Protein AF-A0A5E4IR11-F1 (afdb_monomer)

Structure (mmCIF, N/CA/C/O backbone):
data_AF-A0A5E4IR11-F1
#
_entry.id   AF-A0A5E4IR11-F1
#
loop_
_atom_site.group_PDB
_atom_site.id
_atom_site.type_symbol
_atom_site.label_atom_id
_atom_site.label_alt_id
_atom_site.label_comp_id
_atom_site.label_asym_id
_atom_site.label_entity_id
_atom_site.label_seq_id
_atom_site.pdbx_PDB_ins_code
_atom_site.Cartn_x
_atom_site.Cartn_y
_atom_site.Cartn_z
_atom_site.occupancy
_atom_site.B_iso_or_equiv
_atom_site.auth_seq_id
_atom_site.auth_comp_id
_atom_site.auth_asym_id
_atom_site.auth_atom_id
_atom_site.pdbx_PDB_model_num
ATOM 1 N N . MET A 1 1 ? -17.642 7.322 -11.116 1.00 57.44 1 MET A N 1
ATOM 2 C CA . MET A 1 1 ? -16.371 6.686 -11.537 1.00 57.44 1 MET A CA 1
ATOM 3 C C . MET A 1 1 ? -15.429 6.639 -10.339 1.00 57.44 1 MET A C 1
ATOM 5 O O . MET A 1 1 ? -15.303 7.649 -9.659 1.00 57.44 1 MET A O 1
ATOM 9 N N . ASN A 1 2 ? -14.827 5.491 -10.015 1.00 82.31 2 ASN A N 1
ATOM 10 C CA . ASN A 1 2 ? -13.952 5.373 -8.842 1.00 82.31 2 ASN A CA 1
ATOM 11 C C . ASN A 1 2 ? -12.580 6.004 -9.149 1.00 82.31 2 ASN A C 1
ATOM 13 O O . ASN A 1 2 ? -11.760 5.396 -9.837 1.00 82.31 2 ASN A O 1
ATOM 17 N N . PHE A 1 3 ? -12.337 7.223 -8.653 1.00 77.81 3 PHE A N 1
ATOM 18 C CA . PHE A 1 3 ? -11.108 7.988 -8.913 1.00 77.81 3 PHE A CA 1
ATOM 19 C C . PHE A 1 3 ? -9.833 7.212 -8.549 1.00 77.81 3 PHE A C 1
ATOM 21 O O . PHE A 1 3 ? -8.830 7.301 -9.252 1.00 77.81 3 PHE A O 1
ATOM 28 N N . ARG A 1 4 ? -9.883 6.369 -7.507 1.00 75.12 4 ARG A N 1
ATOM 29 C CA . ARG A 1 4 ? -8.746 5.521 -7.117 1.00 75.12 4 ARG A CA 1
ATOM 30 C C . ARG A 1 4 ? -8.419 4.483 -8.187 1.00 75.12 4 ARG A C 1
ATOM 32 O O . ARG A 1 4 ? -7.251 4.259 -8.483 1.00 75.12 4 ARG A O 1
ATOM 39 N N . VAL A 1 5 ? -9.441 3.856 -8.768 1.00 81.19 5 VAL A N 1
ATOM 40 C CA . VAL A 1 5 ? -9.268 2.865 -9.843 1.00 81.19 5 VAL A CA 1
ATOM 41 C C . VAL A 1 5 ? -8.729 3.541 -11.100 1.00 81.19 5 VAL A C 1
ATOM 43 O O . VAL A 1 5 ? -7.805 3.020 -11.723 1.00 81.19 5 VAL A O 1
ATOM 46 N N . PHE A 1 6 ? -9.242 4.730 -11.424 1.00 84.88 6 PHE A N 1
ATOM 47 C CA . PHE A 1 6 ? -8.742 5.533 -12.537 1.00 84.88 6 PHE A CA 1
ATOM 48 C C . PHE A 1 6 ? -7.259 5.888 -12.363 1.00 84.88 6 PHE A C 1
ATOM 50 O O . PHE A 1 6 ? -6.459 5.577 -13.239 1.00 84.88 6 PHE A O 1
ATOM 57 N N . ALA A 1 7 ? -6.869 6.447 -11.212 1.00 84.12 7 ALA A N 1
ATOM 58 C CA . ALA A 1 7 ? -5.485 6.836 -10.940 1.00 84.12 7 ALA A CA 1
ATOM 59 C C . ALA A 1 7 ? -4.514 5.643 -11.000 1.00 84.12 7 ALA A C 1
ATOM 61 O O . ALA A 1 7 ? -3.450 5.745 -11.607 1.00 84.12 7 ALA A O 1
ATOM 62 N N . LYS A 1 8 ? -4.902 4.490 -10.432 1.00 84.19 8 LYS A N 1
ATOM 63 C CA . LYS A 1 8 ? -4.114 3.248 -10.517 1.00 84.19 8 LYS A CA 1
ATOM 64 C C . LYS A 1 8 ? -3.929 2.788 -11.963 1.00 84.19 8 LYS A C 1
ATOM 66 O O . LYS A 1 8 ? -2.817 2.460 -12.359 1.00 84.19 8 LYS A O 1
ATOM 71 N N . SER A 1 9 ? -5.006 2.797 -12.747 1.00 88.44 9 SER A N 1
ATOM 72 C CA . SER A 1 9 ? -4.976 2.372 -14.151 1.00 88.44 9 SER A CA 1
ATOM 73 C C . SER A 1 9 ? -4.129 3.319 -15.002 1.00 88.44 9 SER A C 1
ATOM 75 O O . SER A 1 9 ? -3.304 2.868 -15.788 1.00 88.44 9 SER A O 1
ATOM 77 N N . PHE A 1 10 ? -4.276 4.631 -14.797 1.00 89.44 10 PHE A N 1
ATOM 78 C CA . PHE A 1 10 ? -3.484 5.653 -15.476 1.00 89.44 10 PHE A CA 1
ATOM 79 C C . PHE A 1 10 ? -1.988 5.509 -15.175 1.00 89.44 10 PHE A C 1
ATOM 81 O O . PHE A 1 10 ? -1.181 5.483 -16.097 1.00 89.44 10 PHE A O 1
ATOM 88 N N . MET A 1 11 ? -1.613 5.338 -13.902 1.00 88.75 11 MET A N 1
ATOM 89 C CA . MET A 1 11 ? -0.215 5.137 -13.506 1.00 88.75 11 MET A CA 1
ATOM 90 C C . MET A 1 11 ? 0.390 3.885 -14.155 1.00 88.75 11 MET A C 1
ATOM 92 O O . MET A 1 11 ? 1.521 3.927 -14.635 1.00 88.75 11 MET A O 1
ATOM 96 N N . LEU A 1 12 ? -0.373 2.789 -14.210 1.00 89.94 12 LEU A N 1
ATOM 97 C CA . LEU A 1 12 ? 0.063 1.536 -14.826 1.00 89.94 12 LEU A CA 1
ATOM 98 C C . LEU A 1 12 ? 0.245 1.699 -16.343 1.00 89.94 12 LEU A C 1
ATOM 100 O O . LEU A 1 12 ? 1.259 1.266 -16.885 1.00 89.94 12 LEU A O 1
ATOM 104 N N . LEU A 1 13 ? -0.676 2.397 -17.015 1.00 92.88 13 LEU A N 1
ATOM 105 C CA . LEU A 1 13 ? -0.561 2.720 -18.440 1.00 92.88 13 LEU A CA 1
ATOM 106 C C . LEU A 1 13 ? 0.655 3.603 -18.738 1.00 92.88 13 LEU A C 1
ATOM 108 O O . LEU A 1 13 ? 1.382 3.322 -19.686 1.00 92.88 13 LEU A O 1
ATOM 112 N N . VAL A 1 14 ? 0.915 4.629 -17.921 1.00 92.44 14 VAL A N 1
ATOM 113 C CA . VAL A 1 14 ? 2.104 5.487 -18.067 1.00 92.44 14 VAL A CA 1
ATOM 114 C C . VAL A 1 14 ? 3.384 4.672 -17.884 1.00 92.44 14 VAL A C 1
ATOM 116 O O . VAL A 1 14 ? 4.295 4.772 -18.703 1.00 92.44 14 VAL A O 1
ATOM 119 N N . ALA A 1 15 ? 3.451 3.827 -16.852 1.00 91.50 15 ALA A N 1
ATOM 120 C CA . ALA A 1 15 ? 4.611 2.975 -16.617 1.00 91.50 15 ALA A CA 1
ATOM 121 C C . ALA A 1 15 ? 4.848 1.994 -17.780 1.00 91.50 15 ALA A C 1
ATOM 123 O O . ALA A 1 15 ? 5.975 1.869 -18.260 1.00 91.50 15 ALA A O 1
ATOM 124 N N . ALA A 1 16 ? 3.787 1.355 -18.283 1.00 91.75 16 ALA A N 1
ATOM 125 C CA . ALA A 1 16 ? 3.858 0.463 -19.436 1.00 91.75 16 ALA A CA 1
ATOM 126 C C . ALA A 1 16 ? 4.303 1.203 -20.706 1.00 91.75 16 ALA A C 1
ATOM 128 O O . ALA A 1 16 ? 5.177 0.716 -21.419 1.00 91.75 16 ALA A O 1
ATOM 129 N N . ALA A 1 17 ? 3.766 2.399 -20.963 1.00 91.38 17 ALA A N 1
ATOM 130 C CA . ALA A 1 17 ? 4.144 3.217 -22.112 1.00 91.38 17 ALA A CA 1
ATOM 131 C C . ALA A 1 17 ? 5.627 3.617 -22.073 1.00 91.38 17 ALA A C 1
ATOM 133 O O . ALA A 1 17 ? 6.307 3.537 -23.093 1.00 91.38 17 ALA A O 1
ATOM 134 N N . LEU A 1 18 ? 6.154 3.985 -20.900 1.00 90.88 18 LEU A N 1
ATOM 135 C CA . LEU A 1 18 ? 7.569 4.326 -20.727 1.00 90.88 18 LEU A CA 1
ATOM 136 C C . LEU A 1 18 ? 8.493 3.123 -20.949 1.00 90.88 18 LEU A C 1
ATOM 138 O O . LEU A 1 18 ? 9.526 3.250 -21.606 1.00 90.88 18 LEU A O 1
ATOM 142 N N . ILE A 1 19 ? 8.107 1.945 -20.456 1.00 88.88 19 ILE A N 1
ATOM 143 C CA . ILE A 1 19 ? 8.870 0.708 -20.668 1.00 88.88 19 ILE A CA 1
ATOM 144 C C . ILE A 1 19 ? 8.831 0.297 -22.144 1.00 88.88 19 ILE A C 1
ATOM 146 O O . ILE A 1 19 ? 9.866 -0.061 -22.704 1.00 88.88 19 ILE A O 1
ATOM 150 N N . LEU A 1 20 ? 7.672 0.395 -22.801 1.00 86.50 20 LEU A N 1
ATOM 151 C CA . LEU A 1 20 ? 7.529 0.122 -24.235 1.00 86.50 20 LEU A CA 1
ATOM 152 C C . LEU A 1 20 ? 8.345 1.106 -25.080 1.00 86.50 20 LEU A C 1
ATOM 154 O O . LEU A 1 20 ? 9.061 0.693 -25.989 1.00 86.50 20 LEU A O 1
ATOM 158 N N . TYR A 1 21 ? 8.314 2.399 -24.750 1.00 87.19 21 TYR A N 1
ATOM 159 C CA . TYR A 1 21 ? 9.154 3.402 -25.402 1.00 87.19 21 TYR A CA 1
ATOM 160 C C . TYR A 1 21 ? 10.641 3.083 -25.225 1.00 87.19 21 TYR A C 1
ATOM 162 O O . TYR A 1 21 ? 11.398 3.070 -26.196 1.00 87.19 21 TYR A O 1
ATOM 170 N N . GLY A 1 22 ? 11.053 2.756 -24.003 1.00 85.50 22 GLY A N 1
ATOM 171 C CA . GLY A 1 22 ? 12.425 2.384 -23.690 1.00 85.50 22 GLY A CA 1
ATOM 172 C C . GLY A 1 22 ? 12.915 1.135 -24.428 1.00 85.50 22 GLY A C 1
ATOM 173 O O . GLY A 1 22 ? 14.039 1.100 -24.924 1.00 85.50 22 GLY A O 1
ATOM 174 N N . THR A 1 23 ? 12.052 0.127 -24.564 1.00 84.31 23 THR A N 1
ATOM 175 C CA . THR A 1 23 ? 12.357 -1.142 -25.252 1.00 84.31 23 THR A CA 1
ATOM 176 C C . THR A 1 23 ? 12.193 -1.071 -26.773 1.00 84.31 23 THR A C 1
ATOM 178 O O . THR A 1 23 ? 12.735 -1.920 -27.485 1.00 84.31 23 THR A O 1
ATOM 181 N N . SER A 1 24 ? 11.548 -0.024 -27.301 1.00 81.88 24 SER A N 1
ATOM 182 C CA . SER A 1 24 ? 11.359 0.184 -28.746 1.00 81.88 24 SER A CA 1
ATOM 183 C C . SER A 1 24 ? 12.664 0.213 -29.543 1.00 81.88 24 SER A C 1
ATOM 185 O O . SER A 1 24 ? 12.680 -0.174 -30.706 1.00 81.88 24 SER A O 1
ATOM 187 N N . GLY A 1 25 ? 13.779 0.629 -28.932 1.00 74.31 25 GLY A N 1
ATOM 188 C CA . GLY A 1 25 ? 15.088 0.626 -29.588 1.00 74.31 25 GLY A CA 1
ATOM 189 C C . GLY A 1 25 ? 15.623 -0.769 -29.883 1.00 74.31 25 GLY A C 1
ATOM 190 O O . GLY A 1 25 ? 16.255 -0.978 -30.914 1.00 74.31 25 GLY A O 1
ATOM 191 N N . TRP A 1 26 ? 15.330 -1.732 -29.011 1.00 71.06 26 TRP A N 1
ATOM 192 C CA . TRP A 1 26 ? 15.705 -3.128 -29.220 1.00 71.06 26 TRP A CA 1
ATOM 193 C C . TRP A 1 26 ? 14.880 -3.751 -30.353 1.00 71.06 26 TRP A C 1
ATOM 195 O O . TRP A 1 26 ? 15.427 -4.432 -31.217 1.00 71.06 26 TRP A O 1
ATOM 205 N N . ILE A 1 27 ? 13.587 -3.411 -30.414 1.00 68.75 27 ILE A N 1
ATOM 206 C CA . ILE A 1 27 ? 12.682 -3.793 -31.508 1.00 68.75 27 ILE A CA 1
ATOM 207 C C . ILE A 1 27 ? 13.135 -3.153 -32.831 1.00 68.75 27 ILE A C 1
ATOM 209 O O . ILE A 1 27 ? 13.234 -3.838 -33.843 1.00 68.75 27 ILE A O 1
ATOM 213 N N . GLY A 1 28 ? 13.490 -1.864 -32.816 1.00 70.94 28 GLY A N 1
ATOM 214 C CA . GLY A 1 28 ? 13.998 -1.133 -33.982 1.00 70.94 28 GLY A CA 1
ATOM 215 C C . GLY A 1 28 ? 15.271 -1.754 -34.560 1.00 70.94 28 GLY A C 1
ATOM 216 O O . GLY A 1 28 ? 15.336 -2.016 -35.763 1.00 70.94 28 GLY A O 1
ATOM 217 N N . LYS A 1 29 ? 16.230 -2.111 -33.690 1.00 71.69 29 LYS A N 1
ATOM 218 C CA . LYS A 1 29 ? 17.455 -2.837 -34.068 1.00 71.69 29 LYS A CA 1
ATOM 219 C C . LYS A 1 29 ? 17.156 -4.208 -34.682 1.00 71.69 29 LYS A C 1
ATOM 221 O O . LYS A 1 29 ? 17.811 -4.577 -35.650 1.00 71.69 29 LYS A O 1
ATOM 226 N N . ALA A 1 30 ? 16.144 -4.928 -34.191 1.00 73.06 30 ALA A N 1
ATOM 227 C CA . ALA A 1 30 ? 15.697 -6.183 -34.803 1.00 73.06 30 ALA A CA 1
ATOM 228 C C . ALA A 1 30 ? 15.055 -5.983 -36.193 1.00 73.06 30 ALA A C 1
ATOM 230 O O . ALA A 1 30 ? 15.129 -6.872 -37.035 1.00 73.06 30 ALA A O 1
ATOM 231 N N . THR A 1 31 ? 14.461 -4.814 -36.453 1.00 77.69 31 THR A N 1
ATOM 232 C CA . THR A 1 31 ? 13.841 -4.453 -37.745 1.00 77.69 31 THR A CA 1
ATOM 233 C C . THR A 1 31 ? 14.756 -3.686 -38.710 1.00 77.69 31 THR A C 1
ATOM 235 O O . THR A 1 31 ? 14.317 -3.324 -39.797 1.00 77.69 31 THR A O 1
ATOM 238 N N . GLY A 1 32 ? 16.015 -3.428 -38.338 1.00 74.31 32 GLY A N 1
ATOM 239 C CA . GLY A 1 32 ? 16.995 -2.753 -39.199 1.00 74.31 32 GLY A CA 1
ATOM 240 C C . GLY A 1 32 ? 16.831 -1.234 -39.329 1.00 74.31 32 GLY A C 1
ATOM 241 O O . GLY A 1 32 ? 17.318 -0.657 -40.296 1.00 74.31 32 GLY A O 1
ATOM 242 N N . THR A 1 33 ? 16.152 -0.570 -38.389 1.00 73.81 33 THR A N 1
ATOM 243 C CA . THR A 1 33 ? 16.047 0.899 -38.379 1.00 73.81 33 THR A CA 1
ATOM 244 C C . THR A 1 33 ? 17.155 1.536 -37.538 1.00 73.81 33 THR A C 1
ATOM 246 O O . THR A 1 33 ? 17.329 1.201 -36.363 1.00 73.81 33 THR A O 1
ATOM 249 N N . ASP A 1 34 ? 17.892 2.481 -38.133 1.00 62.78 34 ASP A N 1
ATOM 250 C CA . ASP A 1 34 ? 18.929 3.253 -37.443 1.00 62.78 34 ASP A CA 1
ATOM 251 C C . ASP A 1 34 ? 18.311 4.153 -36.370 1.00 62.78 34 ASP A C 1
ATOM 253 O O . ASP A 1 34 ? 17.462 5.008 -36.633 1.00 62.78 34 ASP A O 1
ATOM 257 N N . VAL A 1 35 ? 18.749 3.963 -35.128 1.00 63.72 35 VAL A N 1
ATOM 258 C 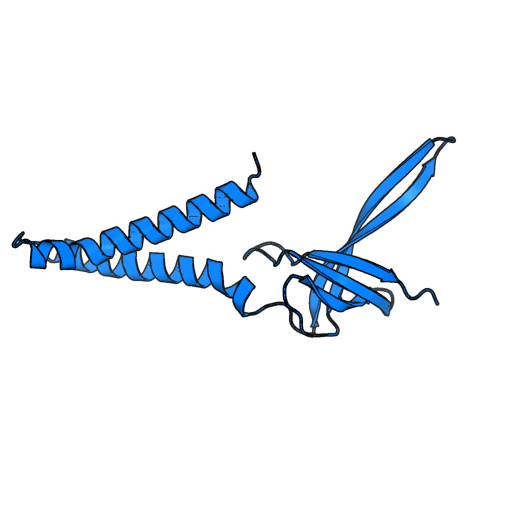CA . VAL A 1 35 ? 18.292 4.729 -33.967 1.00 63.72 35 VAL A CA 1
ATOM 259 C C . VAL A 1 35 ? 19.441 5.571 -33.421 1.00 63.72 35 VAL A C 1
ATOM 261 O O . VAL A 1 35 ? 20.495 5.059 -33.060 1.00 63.72 35 VAL A O 1
ATOM 264 N N . SER A 1 36 ? 19.223 6.887 -33.379 1.00 67.19 36 SER A N 1
ATOM 265 C CA . SER A 1 36 ? 20.199 7.895 -32.947 1.00 67.19 36 SER A CA 1
ATOM 266 C C . SER A 1 36 ? 20.579 7.764 -31.462 1.00 67.19 36 SER A C 1
ATOM 268 O O . SER A 1 36 ? 19.720 7.504 -30.621 1.00 67.19 36 SER A O 1
ATOM 270 N N . PHE A 1 37 ? 21.847 8.008 -31.110 1.00 57.59 37 PHE A N 1
ATOM 271 C CA . PHE A 1 37 ? 22.399 7.816 -29.755 1.00 57.59 37 PHE A CA 1
ATOM 272 C C . PHE A 1 37 ? 21.721 8.665 -28.661 1.00 57.59 37 PHE A C 1
ATOM 274 O O . PHE A 1 37 ? 21.589 8.223 -27.520 1.00 57.59 37 PHE A O 1
ATOM 281 N N . LEU A 1 38 ? 21.245 9.870 -29.000 1.00 61.66 38 LEU A N 1
ATOM 282 C CA . LEU A 1 38 ? 20.484 10.729 -28.081 1.00 61.66 38 LEU A CA 1
ATOM 283 C C . LEU A 1 38 ? 19.154 10.081 -27.675 1.00 61.66 38 LEU A C 1
ATOM 285 O O . LEU A 1 38 ? 18.668 10.303 -26.568 1.00 61.66 38 LEU A O 1
ATOM 289 N N . ASN A 1 39 ? 18.583 9.248 -28.548 1.00 76.44 39 ASN A N 1
ATOM 290 C CA . ASN A 1 39 ? 17.362 8.502 -28.271 1.00 76.44 39 ASN A CA 1
ATOM 291 C C . ASN A 1 39 ? 17.617 7.377 -27.253 1.00 76.44 39 ASN A C 1
ATOM 293 O O . ASN A 1 39 ? 16.781 7.113 -26.393 1.00 76.44 39 ASN A O 1
ATOM 297 N N . ASP A 1 40 ? 18.798 6.755 -27.293 1.00 78.38 40 ASP A N 1
ATOM 298 C CA . ASP A 1 40 ? 19.143 5.643 -26.402 1.00 78.38 40 ASP A CA 1
ATOM 299 C C . ASP A 1 40 ? 19.270 6.084 -24.931 1.00 78.38 40 ASP A C 1
ATOM 301 O O . ASP A 1 40 ? 18.790 5.380 -24.040 1.00 78.38 40 ASP A O 1
ATOM 305 N N . ALA A 1 41 ? 19.805 7.280 -24.657 1.00 84.00 41 ALA A N 1
ATOM 306 C CA . ALA A 1 41 ? 19.860 7.817 -23.293 1.00 84.00 41 ALA A CA 1
ATOM 307 C C . ALA A 1 41 ? 18.455 8.048 -22.699 1.00 84.00 41 ALA A C 1
ATOM 309 O O . ALA A 1 41 ? 18.157 7.591 -21.594 1.00 84.00 41 ALA A O 1
ATOM 310 N N . TRP A 1 42 ? 17.555 8.694 -23.449 1.00 86.31 42 TRP A N 1
ATOM 311 C CA . TRP A 1 42 ? 16.177 8.938 -23.004 1.00 86.31 42 TRP A CA 1
ATOM 312 C C . TRP A 1 42 ? 15.362 7.655 -22.849 1.00 86.31 42 TRP A C 1
ATOM 314 O O . TRP A 1 42 ? 14.506 7.569 -21.971 1.00 86.31 42 TRP A O 1
ATOM 324 N N . ARG A 1 43 ? 15.646 6.634 -23.660 1.00 84.44 43 ARG A N 1
ATOM 325 C CA . ARG A 1 43 ? 15.042 5.305 -23.525 1.00 84.44 43 ARG A CA 1
ATOM 326 C C . ARG A 1 43 ? 15.435 4.627 -22.221 1.00 84.44 43 ARG A C 1
ATOM 328 O O . ARG A 1 43 ? 14.557 4.110 -21.539 1.00 84.44 43 ARG A O 1
ATOM 335 N N . LEU A 1 44 ? 16.712 4.676 -21.835 1.00 87.25 44 LEU A N 1
ATOM 336 C CA . LEU A 1 44 ? 17.159 4.145 -20.543 1.00 87.25 44 LEU A CA 1
ATOM 337 C C . LEU A 1 44 ? 16.493 4.876 -19.374 1.00 87.25 44 LEU A C 1
ATOM 339 O O . LEU A 1 44 ? 16.011 4.229 -18.444 1.00 87.25 44 LEU A O 1
ATOM 343 N N . VAL A 1 45 ? 16.394 6.208 -19.454 1.00 90.75 45 VAL A N 1
ATOM 344 C CA . VAL A 1 45 ? 15.661 7.009 -18.463 1.00 90.75 45 VAL A CA 1
ATOM 345 C C . VAL A 1 45 ? 14.193 6.582 -18.402 1.00 90.75 45 VAL A C 1
ATOM 347 O O . VAL A 1 45 ? 13.670 6.366 -17.311 1.00 90.75 45 VAL A O 1
ATOM 350 N N . ALA A 1 46 ? 13.532 6.388 -19.544 1.00 91.19 46 ALA A N 1
ATOM 351 C CA . ALA A 1 46 ? 12.143 5.940 -19.586 1.00 91.19 46 ALA A CA 1
ATOM 352 C C . ALA A 1 46 ? 11.954 4.556 -18.941 1.00 91.19 46 ALA A C 1
ATOM 354 O O . ALA A 1 46 ? 11.029 4.384 -18.148 1.00 91.19 46 ALA A O 1
ATOM 355 N N . ILE A 1 47 ? 12.853 3.595 -19.193 1.00 89.56 47 ILE A N 1
ATOM 356 C CA . ILE A 1 47 ? 12.825 2.282 -18.521 1.00 89.56 47 ILE A CA 1
ATOM 357 C C . ILE A 1 47 ? 12.988 2.456 -17.013 1.00 89.56 47 ILE A C 1
ATOM 359 O O . ILE A 1 47 ? 12.205 1.893 -16.253 1.00 89.56 47 ILE A O 1
ATOM 363 N N . ALA A 1 48 ? 13.972 3.240 -16.571 1.00 91.81 48 ALA A N 1
ATOM 364 C CA . ALA A 1 48 ? 14.236 3.450 -15.151 1.00 91.81 48 ALA A CA 1
ATOM 365 C C . ALA A 1 48 ? 13.039 4.097 -14.433 1.00 91.81 48 ALA A C 1
ATOM 367 O O . ALA A 1 48 ? 12.648 3.652 -13.351 1.00 91.81 48 ALA A O 1
ATOM 368 N N . VAL A 1 49 ? 12.414 5.105 -15.049 1.00 93.19 49 VAL A N 1
ATOM 369 C CA . VAL A 1 49 ? 11.219 5.769 -14.510 1.00 93.19 49 VAL A CA 1
ATOM 370 C C . VAL A 1 49 ? 10.025 4.814 -14.514 1.00 93.19 49 VAL A C 1
ATOM 372 O O . VAL A 1 49 ? 9.362 4.670 -13.490 1.00 93.19 49 VAL A O 1
ATOM 375 N N . GLY A 1 50 ? 9.773 4.108 -15.619 1.00 91.25 50 GLY A N 1
ATOM 376 C CA . GLY A 1 50 ? 8.684 3.135 -15.719 1.00 91.25 50 GLY A CA 1
ATOM 377 C C . GLY A 1 50 ? 8.817 1.993 -14.706 1.00 91.25 50 GLY A C 1
ATOM 378 O O . GLY A 1 50 ? 7.851 1.653 -14.023 1.00 91.25 50 GLY A O 1
ATOM 379 N N . ALA A 1 51 ? 10.028 1.457 -14.532 1.00 90.69 51 ALA A N 1
ATOM 380 C CA . ALA A 1 51 ? 10.328 0.442 -13.528 1.00 90.69 51 ALA A CA 1
ATOM 381 C C . ALA A 1 51 ? 10.153 0.979 -12.099 1.00 90.69 51 ALA A C 1
ATOM 383 O O . ALA A 1 51 ? 9.543 0.310 -11.269 1.00 90.69 51 ALA A O 1
ATOM 384 N N . SER A 1 52 ? 10.611 2.202 -11.816 1.00 90.44 52 SER A N 1
ATOM 385 C CA . SER A 1 52 ? 10.424 2.842 -10.506 1.00 90.44 52 SER A CA 1
ATOM 386 C C . SER A 1 52 ? 8.943 3.044 -10.174 1.00 90.44 52 SER A C 1
ATOM 388 O O . SER A 1 52 ? 8.520 2.768 -9.050 1.00 90.44 52 SER A O 1
ATOM 390 N N . LEU A 1 53 ? 8.133 3.461 -11.154 1.00 89.50 53 LEU A N 1
ATOM 391 C CA . LEU A 1 53 ? 6.682 3.590 -10.997 1.00 89.50 53 LEU A CA 1
ATOM 392 C C . LEU A 1 53 ? 6.023 2.234 -10.718 1.00 89.50 53 LEU A C 1
ATOM 394 O O . LEU A 1 53 ? 5.191 2.141 -9.815 1.00 89.50 53 LEU A O 1
ATOM 398 N N . LEU A 1 54 ? 6.419 1.176 -11.435 1.00 88.00 54 LEU A N 1
ATOM 399 C CA . LEU A 1 54 ? 5.932 -0.185 -11.184 1.00 88.00 54 LEU A CA 1
ATOM 400 C C . LEU A 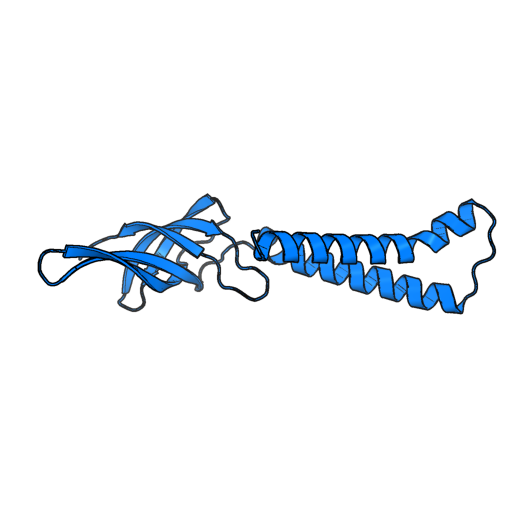1 54 ? 6.313 -0.688 -9.793 1.00 88.00 54 LEU A C 1
ATOM 402 O O . LEU A 1 54 ? 5.464 -1.232 -9.089 1.00 88.00 54 LEU A O 1
ATOM 406 N N . ILE A 1 55 ? 7.562 -0.486 -9.372 1.00 87.75 55 ILE A N 1
ATOM 407 C CA . ILE A 1 55 ? 8.015 -0.873 -8.034 1.00 87.75 55 ILE A CA 1
ATOM 408 C C . ILE A 1 55 ? 7.198 -0.124 -6.982 1.00 87.75 55 ILE A C 1
ATOM 410 O O . ILE A 1 55 ? 6.659 -0.758 -6.082 1.00 87.75 55 ILE A O 1
ATOM 414 N N . GLY A 1 56 ? 7.028 1.193 -7.117 1.00 84.00 56 GLY A N 1
ATOM 415 C CA . GLY A 1 56 ? 6.213 1.990 -6.197 1.00 84.00 56 GLY A CA 1
ATOM 416 C C . GLY A 1 56 ? 4.742 1.560 -6.148 1.00 84.00 56 GLY A C 1
ATOM 417 O O . GLY A 1 56 ? 4.117 1.624 -5.090 1.00 84.00 56 GLY A O 1
ATOM 418 N N . PHE A 1 57 ? 4.201 1.074 -7.266 1.00 84.19 57 PHE A N 1
ATOM 419 C CA . PHE A 1 57 ? 2.843 0.538 -7.353 1.00 84.19 57 PHE A CA 1
ATOM 420 C C . PHE A 1 57 ? 2.702 -0.831 -6.666 1.00 84.19 57 PHE A C 1
ATOM 422 O O . PHE A 1 57 ? 1.727 -1.083 -5.956 1.00 84.19 57 PHE A O 1
ATOM 429 N N . VAL A 1 58 ? 3.678 -1.720 -6.860 1.00 84.56 58 VAL A N 1
ATOM 430 C CA . VAL A 1 58 ? 3.644 -3.103 -6.359 1.00 84.56 58 VAL A CA 1
ATOM 431 C C . VAL A 1 58 ? 4.107 -3.199 -4.901 1.00 84.56 58 VAL A C 1
ATOM 433 O O . VAL A 1 58 ? 3.612 -4.043 -4.151 1.00 84.56 58 VAL A O 1
ATOM 436 N N . TYR A 1 59 ? 5.005 -2.315 -4.464 1.00 84.44 59 TYR A N 1
ATOM 437 C CA . TYR A 1 59 ? 5.655 -2.363 -3.153 1.00 84.44 59 TYR A CA 1
ATOM 438 C C . TYR A 1 59 ? 4.684 -2.463 -1.964 1.00 84.44 59 TYR A C 1
ATOM 440 O O . TYR A 1 59 ? 4.890 -3.350 -1.133 1.00 84.44 59 TYR A O 1
ATOM 448 N N . PRO A 1 60 ? 3.598 -1.665 -1.871 1.00 79.06 60 PRO A N 1
ATOM 449 C CA . PRO A 1 60 ? 2.647 -1.783 -0.763 1.00 79.06 60 PRO A CA 1
ATOM 450 C C . PRO A 1 60 ? 1.981 -3.162 -0.694 1.00 79.06 60 PRO A C 1
ATOM 452 O O . PRO A 1 60 ? 1.787 -3.708 0.391 1.00 79.06 60 PRO A O 1
ATOM 455 N N . SER A 1 61 ? 1.691 -3.759 -1.854 1.00 79.38 61 SER A N 1
ATOM 456 C CA . SER A 1 61 ? 1.056 -5.080 -1.946 1.00 79.38 61 SER A CA 1
ATOM 457 C C . SER A 1 61 ? 2.002 -6.205 -1.515 1.00 79.38 61 SER A C 1
ATOM 459 O O . SER A 1 61 ? 1.556 -7.200 -0.946 1.00 79.38 61 SER A O 1
ATOM 461 N N . VAL A 1 62 ? 3.307 -6.050 -1.770 1.00 83.62 62 VAL A N 1
ATOM 462 C CA . VAL A 1 62 ? 4.338 -7.032 -1.393 1.00 83.62 62 VAL A CA 1
ATOM 463 C C . VAL A 1 62 ? 4.726 -6.902 0.077 1.00 83.62 62 VAL A C 1
ATOM 465 O O . VAL A 1 62 ? 4.830 -7.917 0.769 1.00 83.62 62 VAL A O 1
ATOM 468 N N . ARG A 1 63 ? 4.924 -5.668 0.565 1.00 86.69 63 ARG A N 1
ATOM 469 C CA . ARG A 1 63 ? 5.282 -5.395 1.964 1.00 86.69 63 ARG A CA 1
ATOM 470 C C . ARG A 1 63 ? 4.193 -5.889 2.916 1.00 86.69 63 ARG A C 1
ATOM 472 O O . ARG A 1 63 ? 4.528 -6.454 3.956 1.00 86.69 63 ARG A O 1
ATOM 479 N N . GLY A 1 64 ? 2.926 -5.684 2.556 1.00 85.88 64 GLY A N 1
ATOM 480 C CA . GLY A 1 64 ? 1.799 -5.929 3.449 1.00 85.88 64 GLY A CA 1
ATOM 481 C C . GLY A 1 64 ? 1.797 -4.985 4.655 1.00 85.88 64 GLY A C 1
ATOM 482 O O . GLY A 1 64 ? 2.486 -3.963 4.662 1.00 85.88 64 GLY A O 1
ATOM 483 N N . ILE A 1 65 ? 1.014 -5.337 5.671 1.00 89.62 65 ILE A N 1
ATOM 484 C CA . ILE A 1 65 ? 0.964 -4.644 6.962 1.00 89.62 65 ILE A CA 1
ATOM 485 C C . ILE A 1 65 ? 1.910 -5.352 7.925 1.00 89.62 65 ILE A C 1
ATOM 487 O O . ILE A 1 65 ? 1.869 -6.580 8.047 1.00 89.62 65 ILE A O 1
ATOM 491 N N . LYS A 1 66 ? 2.753 -4.578 8.608 1.00 91.94 66 LYS A N 1
ATOM 492 C CA . LYS A 1 66 ? 3.637 -5.078 9.658 1.00 91.94 66 LYS A CA 1
ATOM 493 C C . LYS A 1 66 ? 3.143 -4.675 11.042 1.00 91.94 66 LYS A C 1
ATOM 495 O O . LYS A 1 66 ? 2.470 -3.660 11.201 1.00 91.94 66 LYS A O 1
ATOM 500 N N . GLN A 1 67 ? 3.538 -5.443 12.049 1.00 92.94 67 GLN A N 1
ATOM 501 C CA . GLN A 1 67 ? 3.377 -5.065 13.446 1.00 92.94 67 GLN A CA 1
ATOM 502 C C . GLN A 1 67 ? 3.999 -3.681 13.695 1.00 92.94 67 GLN A C 1
ATOM 504 O O . GLN A 1 67 ? 5.125 -3.409 13.277 1.00 92.94 67 GLN A O 1
ATOM 509 N N . GLY A 1 68 ? 3.249 -2.813 14.369 1.00 91.75 68 GLY A N 1
ATOM 510 C CA . GLY A 1 68 ? 3.597 -1.417 14.622 1.00 91.75 68 GLY A CA 1
ATOM 511 C C . GLY A 1 68 ? 3.132 -0.433 13.543 1.00 91.75 68 GLY A C 1
ATOM 512 O O . GLY A 1 68 ? 3.178 0.771 13.789 1.00 91.75 68 GLY A O 1
ATOM 513 N N . ASP A 1 69 ? 2.655 -0.897 12.381 1.00 90.50 69 ASP A N 1
ATOM 514 C CA . ASP A 1 69 ? 2.107 0.000 11.358 1.00 90.50 69 ASP A CA 1
ATOM 515 C C . ASP A 1 69 ? 0.776 0.618 11.831 1.00 90.50 69 ASP A C 1
ATOM 517 O O . ASP A 1 69 ? -0.049 -0.036 12.475 1.00 90.50 69 ASP A O 1
ATOM 521 N N . GLN A 1 70 ? 0.550 1.887 11.480 1.00 91.06 70 GLN A N 1
ATOM 522 C CA . GLN A 1 70 ? -0.708 2.583 11.749 1.00 91.06 70 GLN A CA 1
ATOM 523 C C . GLN A 1 70 ? -1.728 2.329 10.633 1.00 91.06 70 GLN A C 1
ATOM 525 O O . GLN A 1 70 ? -1.421 2.436 9.443 1.00 91.06 70 GLN A O 1
ATOM 530 N N . LEU A 1 71 ? -2.959 2.025 11.030 1.00 90.50 71 LEU A N 1
ATOM 531 C CA . LEU A 1 71 ? -4.082 1.674 10.169 1.00 90.50 71 LEU A CA 1
ATOM 532 C C . LEU A 1 71 ? -5.268 2.592 10.454 1.00 90.50 71 LEU A C 1
ATOM 534 O O . LEU A 1 71 ? -5.452 3.047 11.578 1.00 90.50 71 LEU A O 1
ATOM 538 N N . LEU A 1 72 ? -6.109 2.822 9.451 1.00 91.06 72 LEU A N 1
ATOM 539 C CA . LEU A 1 72 ? -7.393 3.495 9.618 1.00 91.06 72 LEU A CA 1
ATOM 540 C C . LEU A 1 72 ? -8.498 2.460 9.832 1.00 91.06 72 LEU A C 1
ATOM 542 O O . LEU A 1 72 ? -8.812 1.678 8.933 1.00 91.06 72 LEU A O 1
ATOM 546 N N . ALA A 1 73 ? -9.103 2.477 11.013 1.00 89.62 73 ALA A N 1
ATOM 547 C CA . ALA A 1 73 ? -10.282 1.693 11.338 1.00 89.62 73 ALA A CA 1
ATOM 548 C C . ALA A 1 73 ? -11.541 2.560 11.226 1.00 89.62 73 ALA A C 1
ATOM 550 O O . ALA A 1 73 ? -11.592 3.657 11.781 1.00 89.62 73 ALA A O 1
ATOM 551 N N . PHE A 1 74 ? -12.566 2.063 10.532 1.00 83.75 74 PHE A N 1
ATOM 552 C CA . PHE A 1 74 ? -13.871 2.724 10.475 1.00 83.75 74 PHE A CA 1
ATOM 553 C C . PHE A 1 74 ? -14.802 2.131 11.530 1.00 83.75 74 PHE A C 1
ATOM 555 O O . PHE A 1 74 ? -15.185 0.962 11.448 1.00 83.75 74 PHE A O 1
ATOM 562 N N . VAL A 1 75 ? -15.170 2.942 12.518 1.00 78.88 75 VAL A N 1
ATOM 563 C CA . VAL A 1 75 ? -16.098 2.574 13.586 1.00 78.88 75 VAL A CA 1
ATOM 564 C C . VAL A 1 75 ? -17.463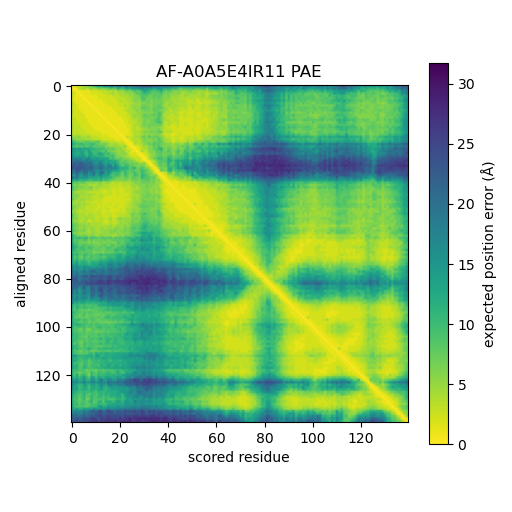 3.162 13.258 1.00 78.88 75 VAL A C 1
ATOM 566 O O . VAL A 1 75 ? -17.611 4.377 13.154 1.00 78.88 75 VAL A O 1
ATOM 569 N N . ARG A 1 76 ? -18.477 2.307 13.106 1.00 74.25 76 ARG A N 1
ATOM 570 C CA . ARG A 1 76 ? -19.865 2.764 12.976 1.00 74.25 76 ARG A CA 1
ATOM 571 C C . ARG A 1 76 ? -20.460 2.950 14.363 1.00 74.25 76 ARG A C 1
ATOM 573 O O . ARG A 1 76 ? -20.540 1.994 15.128 1.00 74.25 76 ARG A O 1
ATOM 580 N N . ARG A 1 77 ? -20.881 4.170 14.676 1.00 70.25 77 ARG A N 1
ATOM 581 C CA . ARG A 1 77 ? -21.641 4.504 15.880 1.00 70.25 77 ARG A CA 1
ATOM 582 C C . ARG A 1 77 ? -23.060 4.866 15.477 1.00 70.25 77 ARG A C 1
ATOM 584 O O . ARG A 1 77 ? -23.264 5.673 14.574 1.00 70.25 77 ARG A O 1
ATOM 591 N N . HIS A 1 78 ? -24.031 4.268 16.150 1.00 70.44 78 HIS A N 1
ATOM 592 C CA . HIS A 1 78 ? -25.411 4.722 16.073 1.00 70.44 78 HIS A CA 1
ATOM 593 C C . HIS A 1 78 ? -25.594 5.841 17.092 1.00 70.44 78 HIS A C 1
ATOM 595 O O . HIS A 1 78 ? -25.373 5.636 18.283 1.00 70.44 78 HIS A O 1
ATOM 601 N N . VAL A 1 79 ? -25.945 7.028 16.611 1.00 75.31 79 VAL A N 1
ATOM 602 C CA . VAL A 1 79 ? -26.265 8.184 17.445 1.00 75.31 79 VAL A CA 1
ATOM 603 C C . VAL A 1 79 ? -27.750 8.458 17.268 1.00 75.31 79 VAL A C 1
ATOM 605 O O . VAL A 1 79 ? -28.203 8.737 16.159 1.00 75.31 79 VAL A O 1
ATOM 608 N N . GLU A 1 80 ? -28.518 8.351 18.348 1.00 73.38 80 GLU A N 1
ATOM 609 C CA . GLU A 1 80 ? -29.904 8.809 18.365 1.00 73.38 80 GLU A CA 1
ATOM 610 C C . GLU A 1 80 ? -29.939 10.286 18.742 1.00 73.38 80 GLU A C 1
ATOM 612 O O . GLU A 1 80 ? -29.511 10.678 19.828 1.00 73.38 80 GLU A O 1
ATOM 617 N N . GLN A 1 81 ? -30.453 11.116 17.836 1.00 76.50 81 GLN A N 1
ATOM 618 C CA . GLN A 1 81 ? -30.667 12.535 18.083 1.00 76.50 81 GLN A CA 1
ATOM 619 C C . GLN A 1 81 ? -32.101 12.884 17.683 1.00 76.50 81 GLN A C 1
ATOM 621 O O . GLN A 1 81 ? -32.518 12.635 16.554 1.00 76.50 81 GLN A O 1
ATOM 626 N N . ASN A 1 82 ? -32.877 13.435 18.622 1.00 77.38 82 ASN A N 1
ATOM 627 C CA . ASN A 1 82 ? -34.286 13.803 18.423 1.00 77.38 82 ASN A CA 1
ATOM 628 C C . ASN A 1 82 ? -35.175 12.665 17.872 1.00 77.38 82 ASN A C 1
ATOM 630 O O . ASN A 1 82 ? -36.024 12.895 17.014 1.00 77.38 82 ASN A O 1
ATOM 634 N N . GLY A 1 83 ? -34.977 11.428 18.342 1.00 77.00 83 GLY A N 1
ATOM 635 C CA . GLY A 1 83 ? -35.780 10.272 17.916 1.00 77.00 83 GLY A CA 1
ATOM 636 C C . GLY A 1 83 ? -35.472 9.754 16.505 1.00 77.00 83 GLY A C 1
ATOM 637 O O . GLY A 1 83 ? -36.166 8.865 16.020 1.00 77.00 83 GLY A O 1
ATOM 638 N N . GLN A 1 84 ? -34.436 10.282 15.844 1.00 72.06 84 GLN A N 1
ATOM 639 C CA . GLN A 1 84 ? -33.892 9.736 14.601 1.00 72.06 84 GLN A CA 1
ATOM 640 C C . GLN A 1 84 ? -32.544 9.062 14.876 1.00 72.06 84 GLN A C 1
ATOM 642 O O . GLN A 1 84 ? -31.668 9.635 15.526 1.00 72.06 84 GLN A O 1
ATOM 647 N N . SER A 1 85 ? -32.387 7.831 14.383 1.00 75.75 85 SER A N 1
ATOM 648 C CA . SER A 1 85 ? -31.139 7.069 14.470 1.00 75.75 85 SER A CA 1
ATOM 649 C C . SER A 1 85 ? -30.254 7.392 13.270 1.00 75.75 85 SER A C 1
ATOM 651 O O . SER A 1 85 ? -30.610 7.098 12.127 1.00 75.75 85 SER A O 1
ATOM 653 N N . PHE A 1 86 ? -29.088 7.982 13.525 1.00 76.62 86 PHE A N 1
ATOM 654 C CA . PHE A 1 86 ? -28.067 8.239 12.516 1.00 76.62 86 PHE A CA 1
ATOM 655 C C . PHE A 1 86 ? -26.908 7.261 12.694 1.00 76.62 86 PHE A C 1
ATOM 657 O O . PHE A 1 86 ? -26.376 7.097 13.791 1.00 76.62 86 PHE A O 1
ATOM 664 N N . ALA A 1 87 ? -26.483 6.620 11.606 1.00 75.31 87 ALA A N 1
ATOM 665 C CA . ALA A 1 87 ? -25.242 5.854 11.583 1.00 75.31 87 ALA A CA 1
ATOM 666 C C . ALA A 1 87 ? -24.088 6.785 11.189 1.00 75.31 87 ALA A C 1
ATOM 668 O O . ALA A 1 87 ? -23.951 7.157 10.023 1.00 75.31 87 ALA A O 1
ATOM 669 N N . VAL A 1 88 ? -23.257 7.158 12.158 1.00 74.44 88 VAL A N 1
ATOM 670 C CA . VAL A 1 88 ? -22.048 7.958 11.940 1.00 74.44 88 VAL A CA 1
ATOM 671 C C . VAL A 1 88 ? -20.857 7.011 11.826 1.00 74.44 88 VAL A C 1
ATOM 673 O O . VAL A 1 88 ? -20.702 6.093 12.630 1.00 74.44 88 VAL A O 1
ATOM 676 N N . SER A 1 89 ? -20.024 7.198 10.802 1.00 75.06 89 SER A N 1
ATOM 677 C CA . SER A 1 89 ? -18.793 6.425 10.623 1.00 75.06 89 SER A CA 1
ATOM 678 C C . SER A 1 89 ? -17.598 7.286 11.012 1.00 75.06 89 SER A C 1
ATOM 680 O O . SER A 1 89 ? -17.208 8.165 10.247 1.00 75.06 89 SER A O 1
ATOM 682 N N . ASP A 1 90 ? -16.996 7.001 12.162 1.00 81.62 90 ASP A N 1
ATOM 683 C CA . ASP A 1 90 ? -15.760 7.644 12.607 1.00 81.62 90 ASP A CA 1
ATOM 684 C C . ASP A 1 90 ? -14.545 6.882 12.068 1.00 81.62 90 ASP A C 1
ATOM 686 O O . ASP A 1 90 ? -14.530 5.650 12.039 1.00 81.62 90 ASP A O 1
ATOM 690 N N . ALA A 1 91 ? -13.513 7.611 11.643 1.00 84.50 91 ALA A N 1
ATOM 691 C CA . ALA A 1 91 ? -12.231 7.039 11.246 1.00 84.50 91 ALA A CA 1
ATOM 692 C C . ALA A 1 91 ? -11.217 7.230 12.379 1.00 84.50 91 ALA A C 1
ATOM 694 O O . ALA A 1 91 ? -10.918 8.359 12.765 1.00 84.50 91 ALA A O 1
ATOM 695 N N . VAL A 1 92 ? -10.684 6.130 12.908 1.00 89.12 92 VAL A N 1
ATOM 696 C CA . VAL A 1 92 ? -9.744 6.132 14.034 1.00 89.12 92 VAL A CA 1
ATOM 697 C C . VAL A 1 92 ? -8.440 5.470 13.606 1.00 89.12 92 VAL A C 1
ATOM 699 O O . VAL A 1 92 ? -8.452 4.424 12.959 1.00 89.12 92 VAL A O 1
ATOM 702 N N . LEU A 1 93 ? -7.308 6.077 13.965 1.00 91.00 93 LEU A N 1
ATOM 703 C CA . LEU A 1 93 ? -5.993 5.466 13.781 1.00 91.00 93 LEU A CA 1
ATOM 704 C C . LEU A 1 93 ? -5.776 4.378 14.839 1.00 91.00 93 LEU A C 1
ATOM 706 O O . LEU A 1 93 ? -5.913 4.641 16.032 1.00 91.00 93 LEU A O 1
ATOM 710 N N . VAL A 1 94 ? -5.430 3.173 14.399 1.00 92.50 94 VAL A N 1
ATOM 711 C CA . VAL A 1 94 ? -5.126 2.011 15.246 1.00 92.50 94 VAL A CA 1
ATOM 712 C C . VAL A 1 94 ? -3.759 1.440 14.881 1.00 92.50 94 VAL A C 1
ATOM 714 O O . VAL A 1 94 ? -3.301 1.599 13.752 1.00 92.50 94 VAL A O 1
ATOM 717 N N . THR A 1 95 ? -3.107 0.760 15.817 1.00 94.31 95 THR A N 1
ATOM 718 C CA . THR A 1 95 ? -1.785 0.154 15.606 1.00 94.31 95 THR A CA 1
ATOM 719 C C . THR A 1 95 ? -1.928 -1.342 15.359 1.00 94.31 95 THR A C 1
ATOM 721 O O . THR A 1 95 ? -2.589 -2.035 16.131 1.00 94.31 95 THR A O 1
ATOM 724 N N . ALA A 1 96 ? -1.296 -1.861 14.309 1.00 94.00 96 ALA A N 1
ATOM 725 C CA . ALA A 1 96 ? -1.242 -3.294 14.047 1.00 94.00 96 ALA A CA 1
ATOM 726 C C . ALA A 1 96 ? -0.393 -4.012 15.105 1.00 94.00 96 ALA A C 1
ATOM 728 O O . ALA A 1 96 ? 0.763 -3.652 15.326 1.00 94.00 96 ALA A O 1
ATOM 729 N N . LEU A 1 97 ? -0.936 -5.053 15.734 1.00 94.38 97 LEU A N 1
ATOM 730 C CA . LEU A 1 97 ? -0.181 -5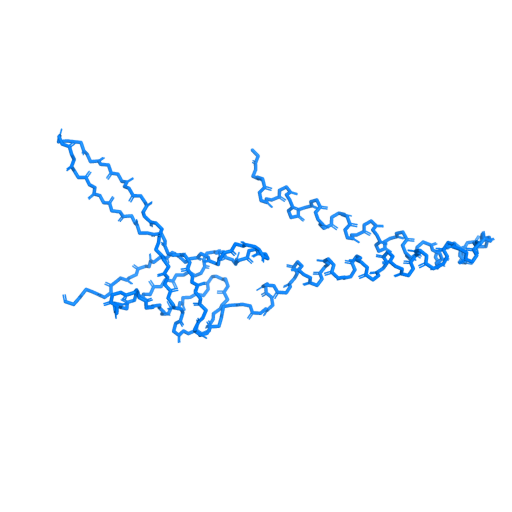.907 16.658 1.00 94.38 97 LEU A CA 1
ATOM 731 C C . LEU A 1 97 ? 0.429 -7.125 15.962 1.00 94.38 97 LEU A C 1
ATOM 733 O O . LEU A 1 97 ? 1.314 -7.772 16.513 1.00 94.38 97 LEU A O 1
ATOM 737 N N . GLU A 1 98 ? -0.018 -7.415 14.743 1.00 93.12 98 GLU A N 1
ATOM 738 C CA . GLU A 1 98 ? 0.375 -8.587 13.972 1.00 93.12 98 GLU A CA 1
ATOM 739 C C . GLU A 1 98 ? 0.687 -8.210 12.526 1.00 93.12 98 GLU A C 1
ATOM 741 O O . GLU A 1 98 ? 0.201 -7.209 11.992 1.00 93.12 98 GLU A O 1
ATOM 746 N N . ASN A 1 99 ? 1.497 -9.043 11.877 1.00 92.00 99 ASN A N 1
ATOM 747 C CA . ASN A 1 99 ? 1.738 -8.933 10.445 1.00 92.00 99 ASN A CA 1
ATOM 748 C C . ASN A 1 99 ? 0.544 -9.510 9.680 1.00 92.00 99 ASN A C 1
ATOM 750 O O . ASN A 1 99 ? 0.029 -10.571 10.030 1.00 92.00 99 ASN A O 1
ATOM 754 N N . GLY A 1 100 ? 0.150 -8.859 8.590 1.00 89.38 100 GLY A N 1
ATOM 755 C CA . GLY A 1 100 ? -0.988 -9.299 7.797 1.00 89.38 100 GLY A CA 1
ATOM 756 C C . GLY A 1 100 ? -0.943 -8.824 6.355 1.00 89.38 100 GLY A C 1
ATOM 757 O O . GLY A 1 100 ? -0.254 -7.873 5.984 1.00 89.38 100 GLY A O 1
ATOM 758 N N . ARG A 1 101 ? -1.715 -9.510 5.518 1.00 88.50 101 ARG A N 1
ATOM 759 C CA . ARG A 1 101 ? -1.975 -9.131 4.127 1.00 88.50 101 ARG A CA 1
ATOM 760 C C . ARG A 1 101 ? -3.454 -8.798 3.958 1.00 88.50 101 ARG A C 1
ATOM 762 O O . ARG A 1 101 ? -4.266 -9.122 4.814 1.00 88.50 101 ARG A O 1
ATOM 769 N N . GLN A 1 102 ? -3.809 -8.139 2.865 1.00 86.62 102 GLN A N 1
ATOM 770 C CA . GLN A 1 102 ? -5.192 -7.850 2.506 1.00 86.62 102 GLN A CA 1
ATOM 771 C C . GLN A 1 102 ? -6.029 -9.132 2.559 1.00 86.62 102 GLN A C 1
ATOM 773 O O . GLN A 1 102 ? -5.624 -10.168 2.034 1.00 86.62 102 GLN A O 1
ATOM 778 N N . GLY A 1 103 ? -7.174 -9.049 3.232 1.00 86.12 103 GLY A N 1
ATOM 779 C CA . GLY A 1 103 ? -8.056 -10.173 3.530 1.00 86.12 103 GLY A CA 1
ATOM 780 C C . GLY A 1 103 ? -7.691 -10.970 4.787 1.00 86.12 103 GLY A C 1
ATOM 781 O O . GLY A 1 103 ? -8.521 -11.748 5.248 1.00 86.12 103 GLY A O 1
ATOM 782 N N . ALA A 1 104 ? -6.507 -10.779 5.379 1.00 88.88 104 ALA A N 1
ATOM 783 C CA . ALA A 1 104 ? -6.152 -11.429 6.637 1.00 88.88 104 ALA A CA 1
ATOM 784 C C . ALA A 1 104 ? -6.846 -10.749 7.824 1.00 88.88 104 ALA A C 1
ATOM 786 O O . ALA A 1 104 ? -7.041 -9.527 7.835 1.00 88.88 104 ALA A O 1
ATOM 787 N N . ARG A 1 105 ? -7.188 -11.560 8.829 1.00 91.88 105 ARG A N 1
ATOM 788 C CA . ARG A 1 105 ? -7.638 -11.095 10.140 1.00 91.88 105 ARG A CA 1
ATOM 789 C C . ARG A 1 105 ? -6.403 -10.811 10.998 1.00 91.88 105 ARG A C 1
ATOM 791 O O . ARG A 1 105 ? -5.525 -11.665 11.073 1.00 91.88 105 ARG A O 1
ATOM 798 N N . ILE A 1 106 ? -6.331 -9.621 11.589 1.00 92.88 106 ILE A N 1
ATOM 799 C CA . ILE A 1 106 ? -5.235 -9.208 12.473 1.00 92.88 106 ILE A CA 1
ATOM 800 C C . ILE A 1 106 ? -5.776 -8.546 13.737 1.00 92.88 106 ILE A C 1
ATOM 802 O O . ILE A 1 106 ? -6.829 -7.897 13.710 1.00 92.88 106 ILE A O 1
ATOM 806 N N . ARG A 1 107 ? -5.013 -8.658 14.825 1.00 93.69 107 ARG A N 1
ATOM 807 C CA . ARG A 1 107 ? -5.232 -7.874 16.043 1.00 93.69 107 ARG A CA 1
ATOM 808 C C . A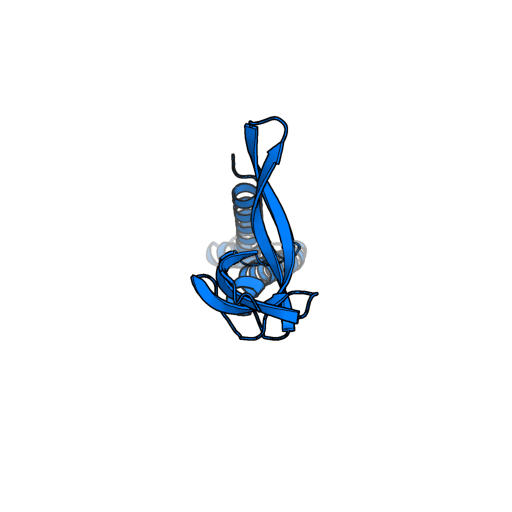RG A 1 107 ? -4.672 -6.460 15.912 1.00 93.69 107 ARG A C 1
ATOM 810 O O . ARG A 1 107 ? -3.568 -6.245 15.403 1.00 93.69 107 ARG A O 1
ATOM 817 N N . VAL A 1 108 ? -5.435 -5.492 16.403 1.00 94.12 108 VAL A N 1
ATOM 818 C CA . VAL A 1 108 ? -5.084 -4.071 16.431 1.00 94.12 108 VAL A CA 1
ATOM 819 C C . VAL A 1 108 ? -5.319 -3.477 17.814 1.00 94.12 108 VAL A C 1
ATOM 821 O O . VAL A 1 108 ? -6.179 -3.936 18.564 1.00 94.12 108 VAL A O 1
ATOM 824 N N . GLN A 1 109 ? -4.561 -2.434 18.135 1.00 94.00 109 GLN A N 1
ATOM 825 C CA . GLN A 1 109 ? -4.687 -1.671 19.369 1.00 94.00 109 GLN A CA 1
ATOM 826 C C . GLN A 1 109 ? -5.163 -0.247 19.080 1.00 94.00 109 GLN A C 1
ATOM 828 O O . GLN A 1 109 ? -4.606 0.456 18.234 1.00 94.00 109 GLN A O 1
ATOM 833 N N . PHE A 1 110 ? -6.180 0.191 19.812 1.00 92.25 110 PHE A N 1
ATOM 834 C CA . PHE A 1 110 ? -6.664 1.564 19.790 1.00 92.25 110 PHE A CA 1
ATOM 835 C C . PHE A 1 110 ? -5.776 2.505 20.618 1.00 92.25 110 PHE A C 1
ATOM 837 O O . PHE A 1 110 ? -5.108 2.058 21.552 1.00 92.25 110 PHE A O 1
ATOM 844 N N . PRO A 1 111 ? -5.833 3.830 20.377 1.00 89.12 111 PRO A N 1
ATOM 845 C CA . PRO A 1 111 ? -5.091 4.811 21.175 1.00 89.12 111 PRO A CA 1
ATOM 846 C C . PRO A 1 111 ? -5.439 4.791 22.671 1.00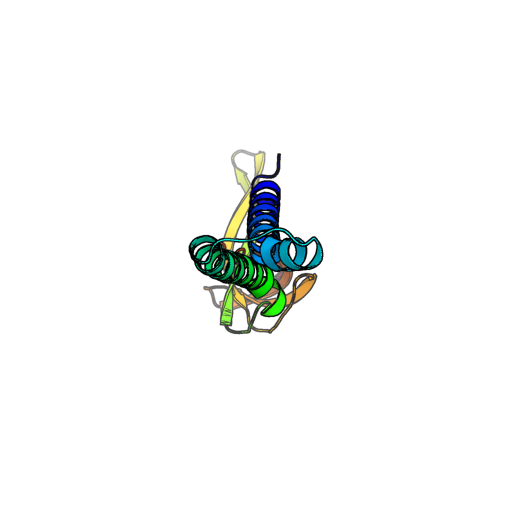 89.12 111 PRO A C 1
ATOM 848 O O . PRO A 1 111 ? -4.632 5.194 23.499 1.00 89.12 111 PRO A O 1
ATOM 851 N N . ASN A 1 112 ? -6.635 4.311 23.026 1.00 87.94 112 ASN A N 1
ATOM 852 C CA . ASN A 1 112 ? -7.086 4.142 24.410 1.00 87.94 112 ASN A CA 1
ATOM 853 C C . ASN A 1 112 ? -6.641 2.806 25.046 1.00 87.94 112 ASN A C 1
ATOM 855 O O . ASN A 1 112 ? -7.049 2.502 26.163 1.00 87.94 112 ASN A O 1
ATOM 859 N N . GLY A 1 113 ? -5.842 2.002 24.339 1.00 88.44 113 GLY A N 1
ATOM 860 C CA . GLY A 1 113 ? -5.337 0.709 24.798 1.00 88.44 113 GLY A CA 1
ATOM 861 C C . GLY A 1 113 ? -6.269 -0.480 24.555 1.00 88.44 113 GLY A C 1
ATOM 862 O O . GLY A 1 113 ? -5.843 -1.606 24.808 1.00 88.44 113 GLY A O 1
ATOM 863 N N . LEU A 1 114 ? -7.492 -0.270 24.048 1.00 89.62 114 LEU A N 1
ATOM 864 C CA . LEU A 1 114 ? -8.406 -1.369 23.717 1.00 89.62 114 LEU A CA 1
ATOM 865 C C . LEU A 1 114 ? -7.861 -2.218 22.570 1.00 89.62 114 LEU A C 1
ATOM 867 O O . LEU A 1 114 ? -7.230 -1.703 21.643 1.00 89.62 114 LEU A O 1
ATOM 871 N N . LEU A 1 115 ? -8.154 -3.513 22.627 1.00 92.00 115 LEU A N 1
ATOM 872 C CA . LEU A 1 115 ? -7.800 -4.474 21.594 1.00 92.00 115 LEU A CA 1
ATOM 873 C C . LEU A 1 115 ? -9.026 -4.799 20.745 1.00 92.00 115 LEU A C 1
ATOM 875 O O . LEU A 1 115 ? -10.152 -4.879 21.236 1.00 92.00 115 LEU A O 1
ATOM 879 N N . ALA A 1 116 ? -8.803 -4.974 19.450 1.00 91.06 116 ALA A N 1
ATOM 880 C CA . ALA A 1 116 ? -9.834 -5.424 18.534 1.00 91.06 116 ALA A CA 1
ATOM 881 C C . ALA A 1 116 ? -9.247 -6.315 17.449 1.00 91.06 116 ALA A C 1
ATOM 883 O O . ALA A 1 116 ? -8.065 -6.230 17.112 1.00 91.06 116 ALA A O 1
ATOM 884 N N . GLU A 1 117 ? -10.107 -7.137 16.867 1.00 91.6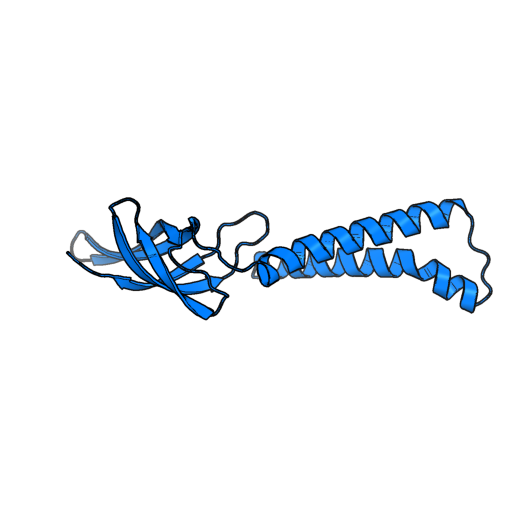9 117 GLU A N 1
ATOM 885 C CA . GLU A 1 117 ? -9.807 -7.910 15.674 1.00 91.69 117 GLU A CA 1
ATOM 886 C C . GLU A 1 117 ? -10.528 -7.318 14.473 1.00 91.69 117 GLU A C 1
ATOM 888 O O . GLU A 1 117 ? -11.687 -6.892 14.543 1.00 91.69 117 GLU A O 1
ATOM 893 N N . GLY A 1 118 ? -9.842 -7.310 13.337 1.00 89.94 118 GLY A N 1
ATOM 894 C CA . GLY A 1 118 ? -10.429 -6.867 12.088 1.00 89.94 118 GLY A CA 1
ATOM 895 C C . GLY A 1 118 ? -9.778 -7.500 10.875 1.00 89.94 118 GLY A C 1
ATOM 896 O O . GLY A 1 118 ? -8.702 -8.088 10.948 1.00 89.94 118 GLY A O 1
ATOM 897 N N . VAL A 1 119 ? -10.451 -7.364 9.739 1.00 90.56 119 VAL A N 1
ATOM 898 C CA . VAL A 1 119 ? -9.976 -7.830 8.438 1.00 90.56 119 VAL A CA 1
ATOM 899 C C . VAL A 1 119 ? -9.414 -6.650 7.659 1.00 90.56 119 VAL A C 1
ATOM 901 O O . VAL A 1 119 ? -10.053 -5.601 7.541 1.00 90.56 119 VAL A O 1
ATOM 904 N N . ILE A 1 120 ? -8.216 -6.823 7.109 1.00 88.81 120 ILE A N 1
ATOM 905 C CA . ILE A 1 120 ? -7.570 -5.814 6.267 1.00 88.81 120 ILE A CA 1
ATOM 906 C C . ILE A 1 120 ? -8.346 -5.715 4.949 1.00 88.81 120 ILE A C 1
ATOM 908 O O . ILE A 1 120 ? -8.284 -6.623 4.120 1.00 88.81 120 ILE A O 1
ATOM 912 N N . GLU A 1 121 ? -9.062 -4.616 4.723 1.00 84.19 121 GLU A N 1
ATOM 913 C CA . GLU A 1 121 ? -9.875 -4.449 3.511 1.00 84.19 121 GLU A CA 1
ATOM 914 C C . GLU A 1 121 ? -9.056 -3.926 2.337 1.00 84.19 121 GLU A C 1
ATOM 916 O O . GLU A 1 121 ? -9.195 -4.402 1.207 1.00 84.19 121 GLU A O 1
ATOM 921 N N . SER A 1 122 ? -8.201 -2.935 2.590 1.00 76.56 122 SER A N 1
ATOM 922 C CA . SER A 1 122 ? -7.403 -2.323 1.538 1.00 76.56 122 SER A CA 1
ATOM 923 C C . SER A 1 122 ? -6.018 -1.943 2.027 1.00 76.56 122 SER A C 1
ATOM 925 O O . SER A 1 122 ? -5.833 -1.451 3.142 1.00 76.56 122 SER A O 1
ATOM 927 N N . TYR A 1 123 ? -5.032 -2.168 1.163 1.00 71.12 123 TYR A N 1
ATOM 928 C CA . TYR A 1 123 ? -3.709 -1.620 1.380 1.00 71.12 123 TYR A CA 1
ATOM 929 C C . TYR A 1 123 ? -3.713 -0.116 1.178 1.00 71.12 123 TYR A C 1
ATOM 931 O O . TYR A 1 123 ? -4.388 0.420 0.290 1.00 71.12 123 TYR A O 1
ATOM 939 N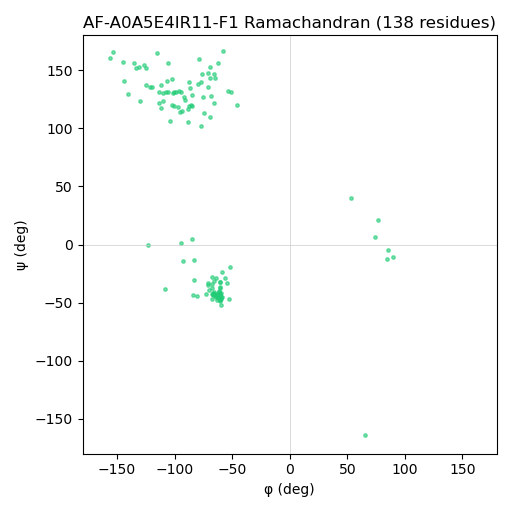 N . ALA A 1 124 ? -2.856 0.523 1.961 1.00 61.91 124 ALA A N 1
ATOM 940 C CA . ALA A 1 124 ? -2.363 1.845 1.683 1.00 61.91 124 ALA A CA 1
ATOM 941 C C . ALA A 1 124 ? -1.937 1.953 0.214 1.00 61.91 124 ALA A C 1
ATOM 943 O O . ALA A 1 124 ? -1.030 1.246 -0.226 1.00 61.91 124 ALA A O 1
ATOM 944 N N . GLY A 1 125 ? -2.548 2.856 -0.556 1.00 59.88 125 GLY A N 1
ATOM 945 C CA . GLY A 1 125 ? -1.804 3.452 -1.662 1.00 59.88 125 GLY A CA 1
ATOM 946 C C . GLY A 1 125 ? -0.545 4.132 -1.114 1.00 59.88 125 GLY A C 1
ATOM 947 O O . GLY A 1 125 ? -0.446 4.381 0.083 1.00 59.88 125 GLY A O 1
ATOM 948 N N . THR A 1 126 ? 0.398 4.499 -1.977 1.00 60.59 126 THR A N 1
ATOM 949 C CA . THR A 1 126 ? 1.671 5.135 -1.581 1.00 60.59 126 THR A CA 1
ATOM 950 C C . THR A 1 126 ? 1.503 6.366 -0.665 1.00 60.59 126 THR A C 1
ATOM 952 O O . THR A 1 126 ? 2.440 6.734 0.031 1.00 60.59 126 THR A O 1
ATOM 955 N N . LEU A 1 127 ? 0.312 6.983 -0.639 1.00 64.44 127 LEU A N 1
ATOM 956 C CA . LEU A 1 127 ? -0.009 8.208 0.106 1.00 64.44 127 LEU A CA 1
ATOM 957 C C . LEU A 1 127 ? -1.182 8.083 1.097 1.00 64.44 127 LEU A C 1
ATOM 959 O O . LEU A 1 127 ? -1.550 9.068 1.727 1.00 64.44 127 LEU A O 1
ATOM 963 N N . THR A 1 128 ? -1.822 6.921 1.222 1.00 70.75 128 THR A N 1
ATOM 964 C CA . THR A 1 128 ? -3.009 6.755 2.089 1.00 70.75 128 THR A CA 1
ATOM 965 C C . THR A 1 128 ? -2.761 5.625 3.066 1.00 70.75 128 THR A C 1
ATOM 967 O O . THR A 1 128 ? -2.305 4.601 2.585 1.00 70.75 128 THR A O 1
ATOM 970 N N . PRO A 1 129 ? -3.099 5.717 4.360 1.00 78.81 129 PRO A N 1
ATOM 971 C CA . PRO A 1 129 ? -2.942 4.591 5.279 1.00 78.81 129 PRO A CA 1
ATOM 972 C C . PRO A 1 129 ? -3.802 3.380 4.871 1.00 78.81 129 PRO A C 1
ATOM 974 O O . PRO A 1 129 ? -4.818 3.556 4.185 1.00 78.81 129 PRO A O 1
ATOM 977 N N . PRO A 1 130 ? -3.435 2.153 5.279 1.00 84.75 130 PRO A N 1
ATOM 978 C CA . PRO A 1 130 ? -4.245 0.971 5.022 1.00 84.75 130 PRO A CA 1
ATOM 979 C C . PRO A 1 130 ? -5.523 1.018 5.855 1.00 84.75 130 PRO A C 1
ATOM 981 O O . PRO A 1 130 ? -5.548 1.618 6.931 1.00 84.75 130 PRO A O 1
ATOM 984 N N . THR A 1 131 ? -6.578 0.367 5.371 1.00 88.62 131 THR A N 1
ATOM 985 C CA . THR A 1 131 ? -7.879 0.363 6.048 1.00 88.62 131 THR A CA 1
ATOM 986 C C . THR A 1 131 ? -8.213 -1.012 6.600 1.00 88.62 131 THR A C 1
ATOM 988 O O . THR A 1 131 ? -8.043 -2.029 5.920 1.00 88.62 131 THR A O 1
ATOM 991 N N . ILE A 1 132 ? -8.745 -1.036 7.819 1.00 89.25 132 ILE A N 1
ATOM 992 C CA . ILE A 1 132 ? -9.202 -2.250 8.492 1.00 89.25 132 ILE A CA 1
ATOM 993 C C . ILE A 1 132 ? -10.696 -2.149 8.809 1.00 89.25 132 ILE A C 1
ATOM 995 O O . ILE A 1 132 ? -11.175 -1.118 9.290 1.00 89.25 132 ILE A O 1
ATOM 999 N N . ARG A 1 133 ? -11.434 -3.232 8.549 1.00 88.00 133 ARG A N 1
ATOM 1000 C CA . ARG A 1 133 ? -12.804 -3.394 9.037 1.00 88.00 133 ARG A CA 1
ATOM 1001 C C . ARG A 1 133 ? -12.784 -4.232 10.296 1.00 88.00 133 ARG A C 1
ATOM 1003 O O . ARG A 1 133 ? -12.402 -5.398 10.262 1.00 88.00 133 ARG A O 1
ATOM 1010 N N . LEU A 1 134 ? -13.229 -3.637 11.388 1.00 86.31 134 LEU A N 1
ATOM 1011 C CA . LEU A 1 134 ? -13.315 -4.307 12.676 1.00 86.31 134 LEU A CA 1
ATOM 1012 C C . LEU A 1 134 ? -14.442 -5.340 12.647 1.00 86.31 134 LEU A C 1
ATOM 1014 O O . LEU A 1 134 ? -15.525 -5.067 12.125 1.00 86.31 134 LEU A O 1
ATOM 1018 N N . THR A 1 135 ? -14.168 -6.526 13.176 1.00 83.12 135 THR A N 1
ATOM 1019 C CA . THR A 1 135 ? -15.145 -7.610 13.320 1.00 83.12 135 THR A CA 1
ATOM 1020 C C . THR A 1 135 ? -15.541 -7.810 14.772 1.00 83.12 135 THR A C 1
ATOM 1022 O O . THR A 1 135 ? -16.716 -8.030 15.040 1.00 83.12 135 THR A O 1
ATOM 1025 N N . GLU A 1 136 ? -14.592 -7.687 15.700 1.00 75.12 136 GLU A N 1
ATOM 1026 C CA . GLU A 1 136 ? -14.809 -7.912 17.130 1.00 75.12 136 GLU A CA 1
ATOM 1027 C C . GLU A 1 136 ? -14.029 -6.853 17.920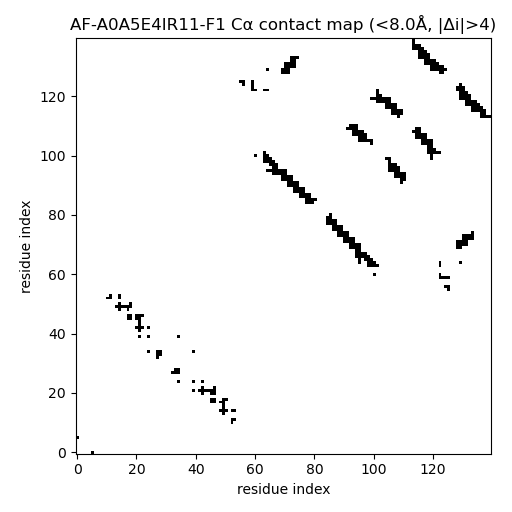 1.00 75.12 136 GLU A C 1
ATOM 1029 O O . GLU A 1 136 ? -12.848 -6.620 17.658 1.00 75.12 136 GLU A O 1
ATOM 1034 N N . MET A 1 137 ? -14.695 -6.171 18.855 1.00 68.81 137 MET A N 1
ATOM 1035 C CA . MET A 1 137 ? -14.048 -5.273 19.815 1.00 68.81 137 MET A CA 1
ATOM 1036 C C . MET A 1 137 ? -14.123 -5.915 21.190 1.00 68.81 137 MET A C 1
ATOM 1038 O O . MET A 1 137 ? -15.221 -6.192 21.675 1.00 68.81 137 MET A O 1
ATOM 1042 N N . GLU A 1 138 ? -12.978 -6.110 21.834 1.00 55.53 138 GLU A N 1
ATOM 1043 C CA . GLU A 1 138 ? -12.972 -6.535 23.224 1.00 55.53 138 GLU A CA 1
ATOM 1044 C C . GLU A 1 138 ? -13.367 -5.327 24.083 1.00 55.53 138 GLU A C 1
ATOM 1046 O O . GLU A 1 138 ? -12.692 -4.293 24.105 1.00 55.53 138 GLU A O 1
ATOM 1051 N N . THR A 1 139 ? -14.536 -5.418 24.716 1.00 52.38 139 THR A N 1
ATOM 1052 C CA . THR A 1 139 ? -15.029 -4.403 25.651 1.00 52.38 139 THR A CA 1
ATOM 1053 C C . THR A 1 139 ? -14.552 -4.798 27.041 1.00 52.38 139 THR A C 1
ATOM 1055 O O . THR A 1 139 ? -14.772 -5.931 27.461 1.00 52.38 139 THR A O 1
ATOM 1058 N N . ARG A 1 140 ? -13.847 -3.888 27.718 1.00 44.69 140 ARG A N 1
ATOM 1059 C CA . ARG A 1 140 ? -13.387 -4.086 29.095 1.00 44.69 140 ARG A CA 1
ATOM 1060 C C . ARG A 1 140 ? -14.502 -3.800 30.092 1.00 44.69 140 ARG A C 1
ATOM 1062 O O . ARG A 1 140 ? -15.284 -2.863 29.814 1.00 44.69 140 ARG A O 1
#

Foldseek 3Di:
DPVVVVVLVVLLVQLVVLQCQLCVVVVCVVVVHDDDPVSNVSSVVSNVVSVVSVCLSCVQQVQADAFFAKEWEWDWDFDDDPNDTDTDTDIFIWTWRHGDHAQDWGWIAGPVGWIFIWGFHATDRSPGHTYTYTDGTDDD

pLDDT: mean 82.39, std 10.24, range [44.69, 94.38]

Solvent-accessible surface area (backbone atoms only — not comparable to full-atom values): 7666 Å² total; per-residue (Å²): 132,64,63,68,60,51,54,55,52,51,52,51,50,52,20,49,50,27,36,51,57,27,48,42,58,61,55,33,56,76,71,72,49,91,75,60,70,75,54,54,56,55,18,53,51,26,31,53,51,15,49,50,51,48,48,60,66,46,42,47,76,72,68,43,47,44,56,72,41,66,29,38,32,60,46,78,42,80,46,76,55,96,92,41,80,42,82,44,74,46,80,41,70,26,32,28,70,38,68,41,45,75,71,35,75,37,46,32,34,38,88,88,70,46,47,32,36,22,34,29,72,40,72,33,54,96,88,41,71,25,35,32,44,69,76,46,72,62,78,132

Radius of gyration: 22.74 Å; Cα contacts (8 Å, |Δi|>4): 238; chains: 1; bounding box: 58×25×68 Å

Sequence (140 aa):
MNFRVFAKSFMLLVAAALILYGTSGWIGKATGTDVSFLNDAWRLVAIAVGASLLIGFVYPSVRGIKQGDQLLAFVRRHVEQNGQSFAVSDAVLVTALENGRQGARIRVQFPNGLLAEGVIESYAGTLTPPTIRLTEMETR

Mean predicted aligned error: 9.55 Å

Secondary structure (DSSP, 8-state):
--HHHHHHHHHHHHHHHHHHHHHHHHHHHHTT----HHHHHHHHHHHHHHHHHHHHHHHHHHH-B-TT-EEEEEEEEEEEETTEEEEEEEEEEEEESS-B-TT-EEEEE-TTS-EEEEEEEEPPPTTS--EEEEEEE---

Nearest PDB structures (foldseek):
  6xg8-assembly1_B  TM=2.555E-01  e=1.327E-01  Acetivibrio thermocellus ATCC 27405
  8e28-assembly1_A  TM=2.412E-01  e=2.787E+00  Homo sapiens